Protein AF-A0A077P544-F1 (afdb_monomer_lite)

Secondary structure (DSSP, 8-state):
-TTS-GGG-----HHHHHHIIIII-HHHHHHHHTTTTHHHHHHHHHHTGGGS--

Sequence (54 aa):
MLFWPASNHQALCQTCHNRKTVQTDPITKAKRKQGIYRQQETEAAKRRGWLVAE

Radius of gyration: 13.19 Å; chains: 1; bounding box: 25×28×30 Å

Foldseek 3Di:
DLLDDPVPDDDDDPVVVCCCPPPVPVVVVVCVVVCVCVVSVVVSCVVCVVVPDD

Organism: NCBI:txid1398202

Structure (mmCIF, N/CA/C/O backbone):
data_AF-A0A077P544-F1
#
_entry.id   AF-A0A077P544-F1
#
loop_
_atom_site.group_PDB
_atom_site.id
_atom_site.type_symbol
_atom_site.label_atom_id
_atom_site.label_alt_id
_atom_site.label_comp_id
_atom_site.label_asym_id
_atom_site.label_entity_id
_atom_site.label_seq_id
_atom_site.pdbx_PDB_ins_code
_atom_site.Cartn_x
_atom_site.Cartn_y
_atom_site.Cartn_z
_atom_site.occupancy
_atom_site.B_iso_or_equiv
_atom_site.auth_seq_id
_atom_site.auth_comp_id
_atom_site.auth_asym_id
_atom_site.auth_atom_id
_atom_site.pdbx_PDB_model_num
ATOM 1 N N . MET A 1 1 ? 1.120 -2.320 -2.550 1.00 62.34 1 MET A N 1
ATOM 2 C CA . MET A 1 1 ? 1.445 -1.088 -3.308 1.00 62.34 1 MET A CA 1
ATOM 3 C C . MET A 1 1 ? 1.966 -1.364 -4.724 1.00 62.34 1 MET A C 1
ATOM 5 O O . MET A 1 1 ? 2.477 -0.454 -5.356 1.00 62.34 1 MET A O 1
ATOM 9 N N . LEU A 1 2 ? 1.837 -2.585 -5.258 1.00 61.47 2 LEU A N 1
ATOM 10 C CA . LEU A 1 2 ? 2.610 -3.016 -6.433 1.00 61.47 2 LEU A CA 1
ATOM 11 C C . LEU A 1 2 ? 2.236 -2.315 -7.755 1.00 61.47 2 LEU A C 1
ATOM 13 O O . LEU A 1 2 ? 3.050 -2.348 -8.673 1.00 61.47 2 LEU A O 1
ATOM 17 N N . PHE A 1 3 ? 1.067 -1.666 -7.834 1.00 76.25 3 PHE A N 1
ATOM 18 C CA . PHE A 1 3 ? 0.614 -0.904 -9.007 1.00 76.25 3 PHE A CA 1
ATOM 19 C C . PHE A 1 3 ? 0.744 0.624 -8.874 1.00 76.25 3 PHE A C 1
ATOM 21 O O . PHE A 1 3 ? 0.447 1.336 -9.829 1.00 76.25 3 PHE A O 1
ATOM 28 N N . TRP A 1 4 ? 1.179 1.145 -7.720 1.00 80.12 4 TRP A N 1
ATOM 29 C CA . TRP A 1 4 ? 1.409 2.584 -7.542 1.00 80.12 4 TRP A CA 1
ATOM 30 C C . TRP A 1 4 ? 2.846 2.959 -7.927 1.00 80.12 4 TRP A C 1
ATOM 32 O O . TRP A 1 4 ? 3.753 2.172 -7.633 1.00 80.12 4 TRP A O 1
ATOM 42 N N . PRO A 1 5 ? 3.075 4.146 -8.524 1.00 80.12 5 PRO A N 1
ATOM 43 C CA . PRO A 1 5 ? 4.421 4.604 -8.863 1.00 80.12 5 PRO A CA 1
ATOM 44 C C . PRO A 1 5 ? 5.289 4.747 -7.607 1.00 80.12 5 PRO A C 1
ATOM 46 O O . PRO A 1 5 ? 4.770 4.968 -6.513 1.00 80.12 5 PRO A O 1
ATOM 49 N N . ALA A 1 6 ? 6.613 4.650 -7.768 1.00 82.81 6 ALA A N 1
ATOM 50 C CA . ALA A 1 6 ? 7.565 4.765 -6.659 1.00 82.81 6 ALA A CA 1
ATOM 51 C C . ALA A 1 6 ? 7.468 6.119 -5.932 1.00 82.81 6 ALA A C 1
ATOM 53 O O . ALA A 1 6 ? 7.664 6.181 -4.725 1.00 82.81 6 ALA A O 1
ATOM 54 N N . SER A 1 7 ? 7.063 7.180 -6.638 1.00 83.69 7 SER A N 1
ATOM 55 C CA . SER A 1 7 ? 6.764 8.492 -6.047 1.00 83.69 7 SER A CA 1
ATOM 56 C C . SER A 1 7 ? 5.630 8.463 -5.014 1.00 83.69 7 SER A C 1
ATOM 58 O O . SER A 1 7 ? 5.533 9.365 -4.192 1.00 83.69 7 SER A O 1
ATOM 60 N N . ASN A 1 8 ? 4.784 7.428 -5.029 1.00 83.25 8 ASN A N 1
ATOM 61 C CA . ASN A 1 8 ? 3.718 7.212 -4.051 1.00 83.25 8 ASN A CA 1
ATOM 62 C C . ASN A 1 8 ? 4.151 6.290 -2.891 1.00 83.25 8 ASN A C 1
ATOM 64 O O . ASN A 1 8 ? 3.339 5.945 -2.030 1.00 83.25 8 ASN A O 1
ATOM 68 N N . HIS A 1 9 ? 5.399 5.808 -2.881 1.00 85.25 9 HIS A N 1
ATOM 69 C CA . HIS A 1 9 ? 5.903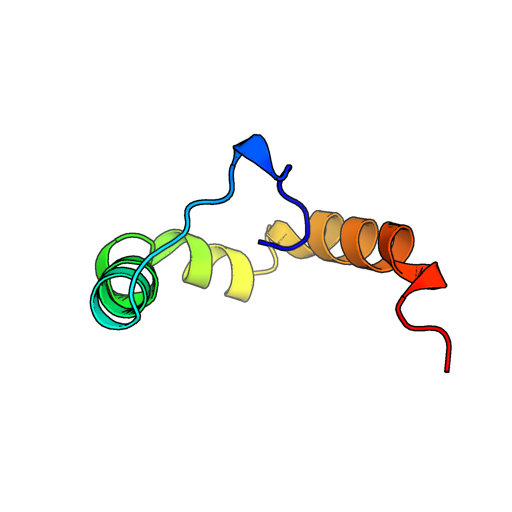 4.934 -1.820 1.00 85.25 9 HIS A CA 1
ATOM 70 C C . HIS A 1 9 ? 6.531 5.773 -0.708 1.00 85.25 9 HIS A C 1
ATOM 72 O O . HIS A 1 9 ? 7.246 6.738 -0.953 1.00 85.25 9 HIS A O 1
ATOM 78 N N . GLN A 1 10 ? 6.270 5.378 0.536 1.00 86.31 10 GLN A N 1
ATOM 79 C CA . GLN A 1 10 ? 6.820 6.016 1.727 1.00 86.31 10 GLN A CA 1
ATOM 80 C C . GLN A 1 10 ? 7.499 4.946 2.577 1.00 86.31 10 GLN A C 1
ATOM 82 O O . GLN A 1 10 ? 6.847 3.977 2.977 1.00 86.31 10 GLN A O 1
ATOM 87 N N . ALA A 1 11 ? 8.788 5.126 2.865 1.00 89.69 11 ALA A N 1
ATOM 88 C CA . ALA A 1 11 ? 9.497 4.284 3.818 1.00 89.69 11 ALA A CA 1
ATOM 89 C C . ALA A 1 11 ? 8.994 4.590 5.236 1.00 89.69 11 ALA A C 1
ATOM 91 O O . ALA A 1 11 ? 8.953 5.745 5.657 1.00 89.69 11 ALA A O 1
ATOM 92 N N . LEU A 1 12 ? 8.582 3.556 5.964 1.00 91.94 12 LEU A N 1
ATOM 93 C CA . LEU A 1 12 ? 8.071 3.664 7.328 1.00 91.94 12 LEU A CA 1
ATOM 94 C C . LEU A 1 12 ? 8.784 2.636 8.203 1.00 91.94 12 LEU A C 1
ATOM 96 O O . LEU A 1 12 ? 9.012 1.511 7.763 1.00 91.94 12 LEU A O 1
ATOM 100 N N . CYS A 1 13 ? 9.082 2.990 9.456 1.00 96.75 13 CYS A N 1
ATOM 101 C CA . CYS A 1 13 ? 9.499 1.992 10.441 1.00 96.75 13 CYS A CA 1
ATOM 102 C C . CYS A 1 13 ? 8.354 0.999 10.712 1.00 96.75 13 CYS A C 1
ATOM 104 O O . CYS A 1 13 ? 7.185 1.300 10.446 1.00 96.75 13 CYS A O 1
ATOM 106 N N . GLN A 1 14 ? 8.671 -0.169 11.281 1.00 94.00 14 GLN A N 1
ATOM 107 C CA . GLN A 1 14 ? 7.691 -1.242 11.485 1.00 94.00 14 GLN A CA 1
ATOM 108 C C . GLN A 1 14 ? 6.445 -0.773 12.252 1.00 94.00 14 GLN A C 1
ATOM 110 O O . GLN A 1 14 ? 5.317 -1.057 11.846 1.00 94.00 14 GLN A O 1
ATOM 115 N N . THR A 1 15 ? 6.630 -0.002 13.324 1.00 96.19 15 THR A N 1
ATOM 116 C CA . THR A 1 15 ? 5.527 0.525 14.140 1.00 96.19 15 THR A CA 1
ATOM 117 C C . THR A 1 15 ? 4.627 1.465 13.338 1.00 96.19 15 THR A C 1
ATOM 119 O O . THR A 1 15 ? 3.403 1.318 13.347 1.00 96.19 15 THR A O 1
ATOM 122 N N . CYS A 1 16 ? 5.215 2.395 12.582 1.00 93.81 16 CYS A N 1
ATOM 123 C CA . CYS A 1 16 ? 4.468 3.318 11.727 1.00 93.81 16 CYS A CA 1
ATOM 124 C C . CYS A 1 16 ? 3.746 2.587 10.590 1.00 93.81 16 CYS A C 1
ATOM 126 O O . CYS A 1 16 ? 2.602 2.918 10.276 1.00 93.81 16 CYS A O 1
ATOM 128 N N . HIS A 1 17 ? 4.380 1.570 10.006 1.00 90.56 17 HIS A N 1
ATOM 129 C CA . HIS A 1 17 ? 3.774 0.740 8.974 1.00 90.56 17 HIS A CA 1
ATOM 130 C C . HIS A 1 17 ? 2.566 -0.045 9.515 1.00 90.56 17 HIS A C 1
ATOM 132 O O . HIS A 1 17 ? 1.500 -0.062 8.892 1.00 90.56 17 HIS A O 1
ATOM 138 N N . ASN A 1 18 ? 2.682 -0.637 10.707 1.00 89.88 18 ASN A N 1
ATOM 139 C CA . ASN A 1 18 ? 1.576 -1.333 11.368 1.00 89.88 18 ASN A CA 1
ATOM 140 C C . ASN A 1 18 ? 0.411 -0.379 11.649 1.00 89.88 18 ASN A C 1
ATOM 142 O O . ASN A 1 18 ? -0.727 -0.672 11.283 1.00 89.88 18 ASN A O 1
ATOM 146 N N . ARG A 1 19 ? 0.695 0.804 12.210 1.00 91.88 19 ARG A N 1
ATOM 147 C CA . ARG A 1 19 ? -0.328 1.828 12.456 1.00 91.88 19 ARG A CA 1
ATOM 148 C C . ARG A 1 19 ? -1.038 2.231 11.165 1.00 91.88 19 ARG A C 1
ATOM 150 O O . ARG A 1 19 ? -2.264 2.214 11.113 1.00 91.88 19 ARG A O 1
ATOM 157 N N . LYS A 1 20 ? -0.279 2.512 10.102 1.00 88.25 20 LYS A N 1
ATOM 158 C CA . LYS A 1 20 ? -0.836 2.886 8.800 1.00 88.25 20 LYS A CA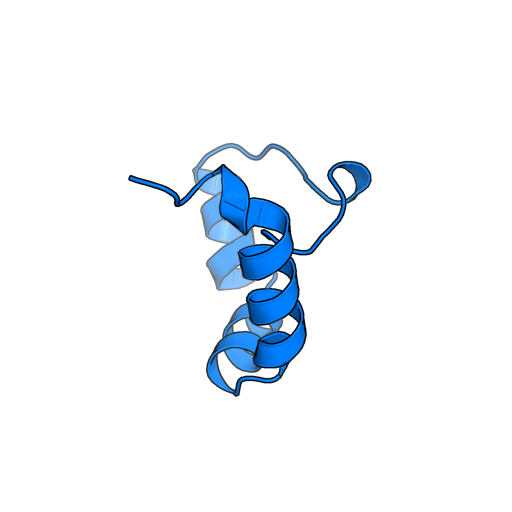 1
ATOM 159 C C . LYS A 1 20 ? -1.753 1.797 8.247 1.00 88.25 20 LYS A C 1
ATOM 161 O O . LYS A 1 20 ? -2.888 2.069 7.886 1.00 88.25 20 LYS A O 1
ATOM 166 N N . THR A 1 21 ? -1.292 0.550 8.225 1.00 83.12 21 THR A N 1
ATOM 167 C CA . THR A 1 21 ? -2.034 -0.553 7.592 1.00 83.12 21 THR A CA 1
ATOM 168 C C . THR A 1 21 ? -3.221 -1.078 8.399 1.00 83.12 21 THR A C 1
ATOM 170 O O . THR A 1 21 ? -4.076 -1.757 7.825 1.00 83.12 21 THR A O 1
ATOM 173 N N . VAL A 1 22 ? -3.262 -0.844 9.711 1.00 84.75 22 VAL A N 1
ATOM 174 C CA . VAL A 1 22 ? -4.344 -1.320 10.590 1.00 84.75 22 VAL A CA 1
ATOM 175 C C . VAL A 1 22 ? -5.326 -0.200 10.923 1.00 84.75 22 VAL A C 1
ATOM 177 O O . VAL A 1 22 ? -6.529 -0.432 10.884 1.00 84.75 22 VAL A O 1
ATOM 180 N N . GLN A 1 23 ? -4.828 1.000 11.225 1.00 85.88 23 GLN A N 1
ATOM 181 C CA . GLN A 1 23 ? -5.644 2.104 11.737 1.00 85.88 23 GLN A CA 1
ATOM 182 C C . GLN A 1 23 ? -5.912 3.188 10.691 1.00 85.88 23 GLN A C 1
ATOM 184 O O . GLN A 1 23 ? -7.034 3.673 10.607 1.00 85.88 23 GLN A O 1
ATOM 189 N N . THR A 1 24 ? -4.905 3.580 9.903 1.00 83.00 24 THR A N 1
ATOM 190 C CA . THR A 1 24 ? -5.017 4.738 8.990 1.00 83.00 24 THR A CA 1
ATOM 191 C C . THR A 1 24 ? -5.624 4.382 7.634 1.00 83.00 24 THR A C 1
ATOM 193 O O . THR A 1 24 ? -6.447 5.129 7.119 1.00 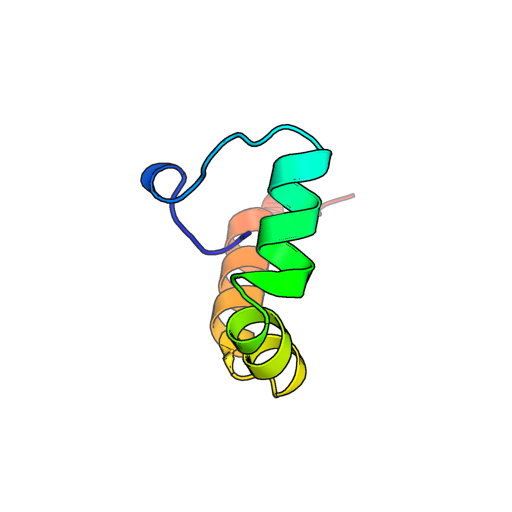83.00 24 THR A O 1
ATOM 196 N N . ASP A 1 25 ? -5.283 3.213 7.090 1.00 83.69 25 ASP A N 1
ATOM 197 C CA . ASP A 1 25 ? -5.731 2.745 5.775 1.00 83.69 25 ASP A CA 1
ATOM 198 C C . ASP A 1 25 ? -6.683 1.521 5.840 1.00 83.69 25 ASP A C 1
ATOM 200 O O . ASP A 1 25 ? -6.572 0.615 4.999 1.00 83.69 25 ASP A O 1
ATOM 204 N N . PRO A 1 26 ? -7.643 1.429 6.789 1.00 75.31 26 PRO A N 1
ATOM 205 C CA . PRO A 1 26 ? -8.513 0.257 6.897 1.00 75.31 26 PRO 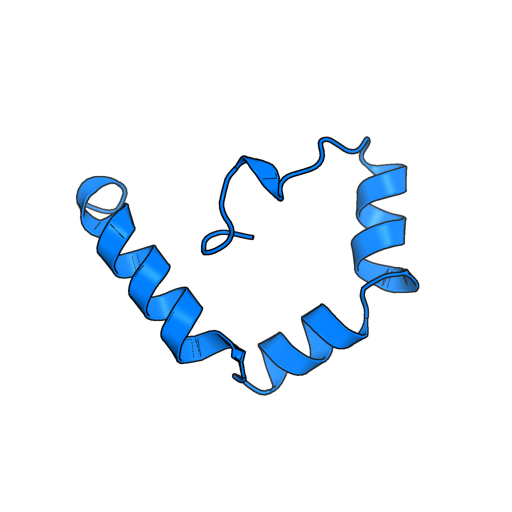A CA 1
ATOM 206 C C . PRO A 1 26 ? -9.402 0.116 5.654 1.00 75.31 26 PRO A C 1
ATOM 208 O O . PRO A 1 26 ? -9.667 -0.994 5.187 1.00 75.31 26 PRO A O 1
ATOM 211 N N . ILE A 1 27 ? -9.779 1.247 5.047 1.00 83.25 27 ILE A N 1
ATOM 212 C CA . ILE A 1 27 ? -10.579 1.305 3.820 1.00 83.25 27 ILE A CA 1
ATOM 213 C C . ILE A 1 27 ? -9.816 0.695 2.643 1.00 83.25 27 ILE A C 1
ATOM 215 O O . ILE A 1 27 ? -10.397 -0.050 1.860 1.00 83.25 27 ILE A O 1
ATOM 219 N N . THR A 1 28 ? -8.512 0.945 2.518 1.00 80.81 28 THR A N 1
ATOM 220 C CA . THR A 1 28 ? -7.703 0.389 1.423 1.00 80.81 28 TH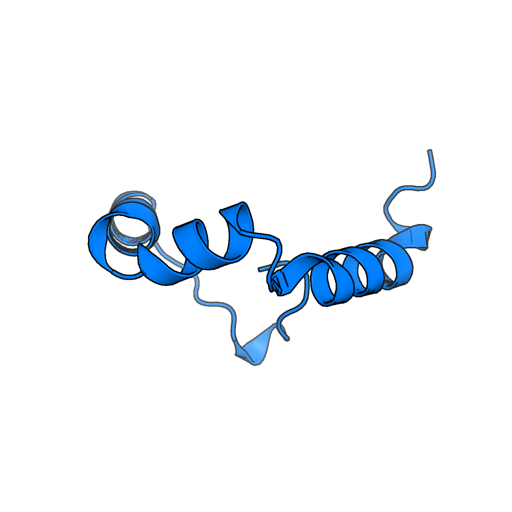R A CA 1
ATOM 221 C C . THR A 1 28 ? -7.654 -1.140 1.495 1.00 80.81 28 THR A C 1
ATOM 223 O O . THR A 1 28 ? -7.776 -1.810 0.467 1.00 80.81 28 THR A O 1
ATOM 226 N N . LYS A 1 29 ? -7.555 -1.716 2.705 1.00 79.12 29 LYS A N 1
ATOM 227 C CA . LYS A 1 29 ? -7.667 -3.172 2.904 1.00 79.12 29 LYS A CA 1
ATOM 228 C C . LYS A 1 29 ? -9.069 -3.693 2.589 1.00 79.12 29 LYS A C 1
ATOM 230 O O . LYS A 1 29 ? -9.182 -4.711 1.908 1.00 79.12 29 LYS A O 1
ATOM 235 N N . ALA A 1 30 ? -10.117 -3.002 3.037 1.00 84.62 30 ALA A N 1
ATOM 236 C CA . ALA A 1 30 ? -11.499 -3.388 2.753 1.00 84.62 30 ALA A CA 1
ATOM 237 C C . ALA A 1 30 ? -11.793 -3.387 1.243 1.00 84.62 30 ALA A C 1
ATOM 239 O O . ALA A 1 30 ? -12.268 -4.388 0.710 1.00 84.62 30 ALA A O 1
ATOM 240 N N . LYS A 1 31 ? -11.407 -2.322 0.530 1.00 86.69 31 LYS A N 1
ATOM 241 C CA . LYS A 1 31 ? -11.560 -2.198 -0.928 1.00 86.69 31 LYS A CA 1
ATOM 242 C C . LYS A 1 31 ? -10.779 -3.270 -1.690 1.00 86.69 31 LYS A C 1
ATOM 244 O O . LYS A 1 31 ? -11.290 -3.837 -2.653 1.00 86.69 31 LYS A O 1
ATOM 249 N N . ARG A 1 32 ? -9.565 -3.604 -1.233 1.00 85.75 32 ARG A N 1
ATOM 250 C CA . ARG A 1 32 ? -8.797 -4.737 -1.774 1.00 85.75 32 ARG A CA 1
ATOM 251 C C . ARG A 1 32 ? -9.532 -6.064 -1.573 1.00 85.75 32 ARG A C 1
ATOM 253 O O . ARG A 1 32 ? -9.655 -6.816 -2.531 1.00 85.75 32 ARG A O 1
ATOM 260 N N . LYS A 1 33 ? -10.053 -6.341 -0.369 1.00 86.00 33 LYS A N 1
ATOM 261 C CA . LYS A 1 33 ? -10.829 -7.565 -0.083 1.00 86.00 33 LYS A CA 1
ATOM 262 C C . LYS A 1 33 ? -12.100 -7.653 -0.939 1.00 86.00 33 LYS A C 1
ATOM 264 O O . LYS A 1 33 ? -12.466 -8.740 -1.363 1.00 86.00 33 LYS A O 1
ATOM 269 N N . GLN A 1 34 ? -12.728 -6.516 -1.233 1.00 91.31 34 GLN A N 1
ATOM 270 C CA . GLN A 1 34 ? -13.871 -6.403 -2.148 1.00 91.31 34 GLN A CA 1
ATOM 271 C C . GLN A 1 34 ? -13.486 -6.552 -3.633 1.00 91.31 34 GLN A C 1
ATOM 273 O O . GLN A 1 34 ? -14.356 -6.527 -4.495 1.00 91.31 34 GLN A O 1
ATOM 278 N N . GLY A 1 35 ? -12.197 -6.696 -3.957 1.00 90.69 35 GLY A N 1
ATOM 279 C CA . GLY A 1 35 ? -11.724 -6.893 -5.326 1.00 90.69 35 GLY A CA 1
ATOM 280 C C . GLY A 1 35 ? -11.696 -5.626 -6.184 1.00 90.69 35 GLY A C 1
ATOM 281 O O . GLY A 1 35 ? -11.423 -5.723 -7.377 1.00 90.69 35 GLY A O 1
ATOM 282 N N . ILE A 1 36 ? -11.905 -4.438 -5.603 1.00 92.12 36 ILE A N 1
ATOM 283 C CA . ILE A 1 36 ? -11.974 -3.162 -6.344 1.00 92.12 36 ILE A CA 1
ATOM 284 C C . ILE A 1 36 ? -10.685 -2.890 -7.137 1.00 92.12 36 ILE A C 1
ATOM 286 O O . ILE A 1 36 ? -10.718 -2.281 -8.201 1.00 92.12 36 ILE A O 1
ATOM 290 N N . TYR A 1 37 ? -9.543 -3.378 -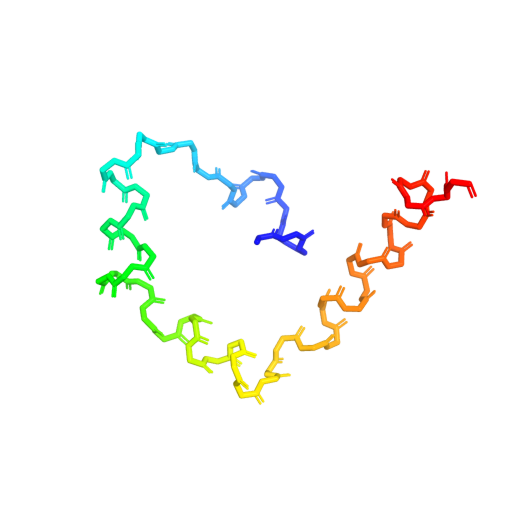6.647 1.00 88.88 37 TYR A N 1
ATOM 291 C CA . TYR A 1 37 ? -8.235 -3.177 -7.275 1.00 88.88 37 TYR A CA 1
ATOM 292 C C . TYR A 1 37 ? -7.777 -4.346 -8.158 1.00 88.88 37 TYR A C 1
ATOM 294 O O . TYR A 1 37 ? -6.652 -4.328 -8.652 1.00 88.88 37 TYR A O 1
ATOM 302 N N . ARG A 1 38 ? -8.619 -5.363 -8.387 1.00 89.38 38 ARG A N 1
ATOM 303 C CA . ARG A 1 38 ? -8.209 -6.624 -9.033 1.00 89.38 38 ARG A CA 1
ATOM 304 C C . ARG A 1 38 ? -7.604 -6.422 -10.424 1.00 89.38 38 ARG A C 1
ATOM 306 O O . ARG A 1 38 ? -6.603 -7.057 -10.751 1.00 89.38 38 ARG A O 1
ATOM 313 N N . GLN A 1 39 ? -8.162 -5.511 -11.224 1.00 89.81 39 GLN A N 1
ATOM 314 C CA . GLN A 1 39 ? -7.615 -5.177 -12.543 1.00 89.81 39 GLN A CA 1
ATOM 315 C C . GLN A 1 39 ? -6.218 -4.550 -12.429 1.00 89.81 39 GLN A C 1
ATOM 317 O O . GLN A 1 39 ? -5.293 -4.983 -13.104 1.00 89.81 39 GLN A O 1
ATOM 322 N N . GLN A 1 40 ? -6.034 -3.582 -11.532 1.00 88.06 40 GLN A N 1
ATOM 323 C CA . GLN A 1 40 ? -4.749 -2.900 -11.331 1.00 88.06 40 GLN A CA 1
ATOM 324 C C . GLN A 1 40 ? -3.679 -3.856 -10.790 1.00 88.06 40 GLN A C 1
ATOM 326 O O . GLN A 1 40 ? -2.518 -3.780 -11.186 1.00 88.06 40 GLN A O 1
ATOM 331 N N . GLU A 1 41 ? -4.068 -4.778 -9.908 1.00 87.81 41 GLU A N 1
ATOM 332 C CA . GLU A 1 41 ? -3.190 -5.831 -9.393 1.00 87.81 41 GLU A CA 1
ATOM 333 C C . GLU A 1 41 ? -2.780 -6.812 -10.494 1.00 87.81 41 GLU A C 1
ATOM 335 O O . GLU A 1 41 ? -1.603 -7.157 -10.585 1.00 87.81 41 GLU A O 1
ATOM 340 N N . THR A 1 42 ? -3.713 -7.180 -11.375 1.00 87.38 42 THR A N 1
ATOM 341 C CA . THR A 1 42 ? -3.437 -8.023 -12.548 1.00 87.38 42 THR A CA 1
ATOM 342 C C . THR A 1 42 ? -2.478 -7.329 -13.517 1.00 87.38 42 THR A C 1
ATOM 344 O O . THR A 1 42 ? -1.493 -7.923 -13.946 1.00 87.38 42 THR A O 1
ATOM 347 N N . GLU A 1 43 ? -2.707 -6.053 -13.827 1.00 85.12 43 GLU A N 1
ATOM 348 C CA . GLU A 1 43 ? -1.834 -5.286 -14.722 1.00 85.12 43 GLU A CA 1
ATOM 349 C C . GLU A 1 43 ? -0.437 -5.064 -14.126 1.00 85.12 43 GLU A C 1
ATOM 351 O O . GLU A 1 43 ? 0.567 -5.173 -14.830 1.00 85.12 43 GLU A O 1
ATOM 356 N N . ALA A 1 44 ? -0.332 -4.821 -12.817 1.00 82.62 44 ALA A N 1
ATOM 357 C CA . ALA A 1 44 ? 0.969 -4.760 -12.156 1.00 82.62 44 ALA A CA 1
ATOM 358 C C . ALA A 1 44 ? 1.696 -6.107 -12.143 1.00 82.62 44 ALA A C 1
ATOM 360 O O . ALA A 1 44 ? 2.919 -6.117 -12.275 1.00 82.62 44 ALA A O 1
ATOM 361 N N . ALA A 1 45 ? 0.976 -7.224 -12.014 1.00 81.81 45 ALA A N 1
ATOM 362 C CA . ALA A 1 45 ? 1.566 -8.554 -12.129 1.00 81.81 45 ALA A CA 1
ATOM 363 C C . ALA A 1 45 ? 2.097 -8.808 -13.549 1.00 81.81 45 ALA A C 1
ATOM 365 O O . ALA A 1 45 ? 3.240 -9.228 -13.692 1.00 81.81 45 ALA A O 1
ATOM 366 N N . LYS A 1 46 ? 1.339 -8.447 -14.597 1.00 81.50 46 LYS A N 1
ATOM 367 C CA . LYS A 1 46 ? 1.788 -8.542 -16.001 1.00 81.50 46 LYS A CA 1
ATOM 368 C C . LYS A 1 46 ? 3.030 -7.697 -16.283 1.00 81.50 46 LYS A C 1
ATOM 370 O O . LYS A 1 46 ? 3.970 -8.180 -16.904 1.00 81.50 46 LYS A O 1
ATOM 375 N N . ARG A 1 47 ? 3.073 -6.452 -15.789 1.00 73.88 47 ARG A N 1
ATOM 376 C CA . ARG A 1 47 ? 4.255 -5.569 -15.908 1.00 73.88 47 ARG A CA 1
ATOM 377 C C . ARG A 1 47 ? 5.481 -6.121 -15.183 1.00 73.88 47 ARG A C 1
ATOM 379 O O . ARG A 1 47 ? 6.600 -5.817 -15.566 1.00 73.88 47 ARG A O 1
ATOM 386 N N . ARG A 1 48 ? 5.267 -6.923 -14.139 1.00 66.31 48 ARG A N 1
ATOM 387 C CA . ARG A 1 48 ? 6.308 -7.673 -13.429 1.00 66.31 48 ARG A CA 1
ATOM 388 C C . ARG A 1 48 ? 6.481 -9.092 -13.978 1.00 66.31 48 ARG A C 1
ATOM 390 O O . ARG A 1 48 ? 7.141 -9.885 -13.324 1.00 66.31 48 ARG A O 1
ATOM 397 N N . GLY A 1 49 ? 5.926 -9.426 -15.146 1.00 60.34 49 GLY A N 1
ATOM 398 C CA . GLY A 1 49 ? 5.989 -10.774 -15.722 1.00 60.34 49 GLY A CA 1
ATOM 399 C C . GLY A 1 49 ? 7.417 -11.286 -15.941 1.00 60.34 49 GLY A C 1
ATOM 400 O O . GLY A 1 49 ? 7.651 -12.478 -15.812 1.00 60.34 49 GLY A O 1
ATOM 401 N N . TRP A 1 50 ? 8.393 -10.394 -16.156 1.00 57.25 50 TRP A N 1
ATOM 402 C CA . TRP A 1 50 ? 9.821 -10.751 -16.211 1.00 57.25 50 TRP A CA 1
ATOM 403 C C . TRP A 1 50 ? 10.454 -11.047 -14.839 1.00 57.25 50 TRP A C 1
ATOM 405 O O . TRP A 1 50 ? 11.585 -11.505 -14.769 1.00 57.25 50 TRP A O 1
ATOM 415 N N . LEU A 1 51 ? 9.771 -10.705 -13.745 1.00 56.41 51 LEU A N 1
ATOM 416 C CA . LEU A 1 51 ? 10.242 -10.804 -12.357 1.00 56.41 51 LEU A CA 1
ATOM 417 C C . LEU A 1 51 ? 9.696 -12.064 -11.658 1.00 56.41 51 LEU A C 1
ATOM 419 O O . LEU A 1 51 ? 10.104 -12.357 -10.542 1.00 56.41 51 LEU A O 1
ATOM 423 N N . VAL A 1 52 ? 8.756 -12.773 -12.297 1.00 52.38 52 VAL A N 1
ATOM 424 C CA . VAL A 1 52 ? 8.093 -13.997 -11.797 1.00 52.38 52 VAL A CA 1
ATOM 425 C C . VAL A 1 52 ? 8.323 -15.184 -12.753 1.00 52.38 52 VAL A C 1
ATOM 427 O O . VAL A 1 52 ? 7.684 -16.219 -12.616 1.00 52.38 52 VAL A O 1
ATOM 430 N N . ALA A 1 53 ? 9.211 -15.044 -13.741 1.00 47.06 53 ALA A N 1
ATOM 431 C CA . ALA A 1 53 ? 9.669 -16.177 -14.537 1.00 47.06 53 ALA A CA 1
ATOM 432 C C . ALA A 1 53 ? 10.764 -16.914 -13.745 1.00 47.06 53 ALA A C 1
ATOM 434 O O . ALA A 1 53 ? 11.900 -16.443 -13.697 1.00 47.06 53 ALA A O 1
ATOM 435 N N . GLU A 1 54 ? 10.383 -18.008 -13.079 1.00 45.38 54 GLU A N 1
ATOM 436 C CA . GLU A 1 54 ? 11.284 -19.126 -12.749 1.00 45.38 54 GLU A CA 1
ATOM 437 C C . GLU A 1 54 ? 11.405 -20.061 -13.956 1.00 45.38 54 GLU A C 1
ATOM 439 O O . GLU A 1 54 ? 10.367 -20.293 -14.625 1.00 45.38 54 GLU A O 1
#

pLDDT: mean 81.15, std 12.28, range [45.38, 96.75]

=== Feature glossary ===
Key to the feature types in this record:

pLDDT. pLDDT is the predicted lDDT-Cα score: AlphaFold's confidence that the local environment of each residue (all inter-atomic distances within 15 Å) is correctly placed. It is a per-residue number between 0 and 100, with higher meaning more reliable.

Radius of gyration, Cα contacts, bounding box. The geometric summary reports three shape descriptors. Rg (radius of gyration) measures how spread out the Cα atoms are about their centre of mass; compact globular proteins have small Rg, elongated or unfolded ones large. Cα contacts (<8 Å, |i−j|>4) count long-range residue pairs in spatial proximity — high for tightly packed folds, near zero for rods or random coil. The bounding-box extents give the protein's footprint along x, y, z in Å.

Backbone torsions (φ/ψ). Backbone dihedral angles. Every residue except chain termini has a φ (preceding-C → N → Cα → C) and a ψ (N → Cα → C → next-N). They are reported in degrees following the IUPAC sign convention. Secondary structure is essentially a statement about which (φ, ψ) basin each residue occupies.

Contact-map, Ramachandran, and PAE plots. Plot images: a contact map (which residues are close in 3D, as an N×N binary image), a Ramachandran scatter (backbone torsion angles, revealing secondary-structure composition at a glance), and — for AlphaFold structures — a PAE heatmap (pairwise prediction confidence).

Predicted aligned error. Predicted Aligned Error (PAE) is an AlphaFold confidence matrix: entry (i, j) is the expected error in the position of residue j, in ångströms, when the prediction is superimposed on the true structure at residue i. Low PAE within a block of residues means that block is internally rigid and well-predicted; high PAE between two blocks means their relative placement is uncertain even if each block individually is confident.

Secondary structure (3-state, P-SEA). Three-state secondary structure (P-SEA) collapses the eight DSSP classes into helix (a), strand (b), and coil (c). P-SEA assigns these from Cα geometry alone — distances and angles — without requiring backbone oxygens, so it works on any Cα trace.

Solvent-accessible surface area. Solvent-accessible surface area (SASA) is the area in Å² traced out by the centre of a 1.4 Å probe sphere (a water molecule) rolled over the protein's van der Waals surface (Shrake–Rupley / Lee–Richards construction). Buried residues have near-zero SASA; fully exposed residues can exceed 200 Å². The total SASA scales roughly with the number of surface residues.

Foldseek 3Di. The Foldseek 3Di string encodes local tertiary geometry as a 20-letter alphabet — one character per residue — derived from the relative positions of nearby Cα atoms. Unlike the amino-acid sequence, 3Di is a direct function of the 3D structure, so two proteins with the same fold have similar 3Di strings even at low sequence identity.

B-factor. For experimental (PDB) structures, the B-factor (temperature factor) quantifies the positional spread of each atom in the crystal — a combination of thermal vibration and static disorder — in units of Å². High B-factors mark flexible loops or poorly resolved regions; low B-factors mark the rigid, well-ordered core.

mmCIF coordinates. The mmCIF block holds the 3D Cartesian coordinates of each backbone atom (N, Cα, C, O) in ångströms. mmCIF is the PDB's canonical archive format — a tagged-loop text representation of the atomic model.

InterPro / GO / CATH / organism. Functional annotations link the protein to curated databases. InterPro entries identify conserved domains and families by matching the sequence against member-database signatures (Pfam, PROSITE, CDD, …). Gene Ontology (GO) terms describe molecular function, biological process, and cellular component in a controlled vocabulary. CATH places the structure in a hierarchical fold classification (Class/Architecture/Topology/Homologous-superfamily). The organism is the source species.

Rendered structure images. Structure images are PyMOL renders from six orthogonal camera directions. Cartoon representation draws helices as coils and strands as arrows; sticks shows the backbone as bonds; surface shows the solvent-excluded envelope. Rainbow coloring maps sequence position to hue (blue→red, N→C); chain coloring assigns a distinct color per polypeptide.

Sequence. This is the polypeptide sequence — one letter per residue, N-terminus first. Length ranges from a few dozen residues for small domains to over a thousand for large multi-domain proteins.

Secondary structure (8-state, DSSP). The SS8 string is DSSP's per-residue secondary-structure call. α-helix (H) means an i→i+4 H-bond ladder; β-strand (E) means the residue participates in a β-sheet; 3₁₀ (G) and π (I) are tighter and wider helices; T/S are turns/bends; '-' is loop.

Nearest PDB structures. Structural nearest neighbors (via Foldseek easy-search vs the PDB). Reported per hit: target PDB id, E-value, and alignment TM-score. A TM-score above ~0.5 is the conventional threshold for 'same fold'.